Protein AF-A0AAW5V8Q6-F1 (afdb_monomer_lite)

Radius of gyration: 25.36 Å; chains: 1; bounding box: 60×63×78 Å

pLDDT: mean 77.85, std 22.1, range [33.88, 96.88]

Secondary structure (DSSP, 8-state):
-HHHHHHHHHHHHHGGG----PEEEEEEETTS-EEEEEEEEE-SSEEEEEETTEEEEEEGGGEEEEESS--SSSEEE-EEEEEETTS-EEEEEEEEE-SSEEEEEETTEEEEEEGGGEEEEE----BSPPPPGGGB--HHHHTTS--SSS------TT----GGG---------

Sequence (174 aa):
MMRIKLLRALFGCMILIFPFSLFSAEIELVSGDKFLGKLVSEDERSYLFRFQDKDYRIPKSELERFDKDKNGSDFSIGLSKVRLRNQSIIVGYLIEEDQDRLILQSQLGFINVEKSKIEKSELNREKNFPPPKKYLVSSLESLNTFLGLGYGIYRSPNLDITLNQLYLNLEPHI

Foldseek 3Di:
DVVVVVVVVVVVVVVVPDPPPFQWKWWQFPQRKIKIFGFPDDDPFWTFTDAPNFTFTGGPVGTPDMGRNDDDHIKIWHKKWFQFPVRDIDIFTFDDDDPFWTWGQDPVGIDIGGPVRTDDIDHTPDMRDDDDPVGTDDVVNVVLPDPDDDDDDDDDPPDPDDPPPPPDDDDDDD

Structure (mmCIF, N/CA/C/O backbone):
data_AF-A0AAW5V8Q6-F1
#
_entry.id   AF-A0AAW5V8Q6-F1
#
loop_
_atom_site.group_PDB
_atom_site.id
_atom_site.type_symbol
_atom_site.label_atom_id
_atom_site.label_alt_id
_atom_site.label_comp_id
_atom_site.label_asym_id
_atom_site.label_entity_id
_atom_site.label_seq_id
_atom_site.pdbx_PDB_ins_code
_atom_site.Cartn_x
_atom_site.Cartn_y
_atom_site.Cartn_z
_atom_site.occupancy
_atom_site.B_iso_or_equiv
_atom_site.auth_seq_id
_atom_site.auth_comp_id
_atom_site.auth_asym_id
_atom_site.auth_atom_id
_atom_site.pdbx_PDB_model_num
ATOM 1 N N . MET A 1 1 ? 16.364 -49.448 -31.284 1.00 54.69 1 MET A N 1
ATOM 2 C CA . MET A 1 1 ? 17.398 -48.402 -31.077 1.00 54.69 1 MET A CA 1
ATOM 3 C C . MET A 1 1 ? 16.895 -46.973 -31.353 1.00 54.69 1 MET A C 1
ATOM 5 O O . MET A 1 1 ? 17.200 -46.084 -30.570 1.00 54.69 1 MET A O 1
ATOM 9 N N . MET A 1 2 ? 16.079 -46.736 -32.393 1.00 58.09 2 MET A N 1
ATOM 10 C CA . MET A 1 2 ? 15.554 -45.399 -32.752 1.00 58.09 2 MET A CA 1
ATOM 11 C C . MET A 1 2 ? 14.602 -44.774 -31.703 1.00 58.09 2 MET A C 1
ATOM 13 O O . MET A 1 2 ? 14.686 -43.582 -31.429 1.00 58.09 2 MET A O 1
ATOM 17 N N . ARG A 1 3 ? 13.770 -45.586 -31.030 1.00 54.12 3 ARG A N 1
ATOM 18 C CA . ARG A 1 3 ? 12.806 -45.126 -30.004 1.00 54.12 3 ARG A CA 1
ATOM 19 C C . ARG A 1 3 ? 13.456 -44.493 -28.761 1.00 54.12 3 ARG A C 1
ATOM 21 O O . ARG A 1 3 ? 12.914 -43.548 -28.209 1.00 54.12 3 ARG A O 1
ATOM 28 N N . ILE A 1 4 ? 14.641 -44.963 -28.360 1.00 59.53 4 ILE A N 1
ATOM 29 C CA . ILE A 1 4 ? 15.371 -44.453 -27.181 1.00 59.53 4 ILE A CA 1
ATOM 30 C C . ILE A 1 4 ? 16.022 -43.093 -27.480 1.00 59.53 4 ILE A C 1
ATOM 32 O O . ILE A 1 4 ? 16.088 -42.234 -26.605 1.00 59.53 4 ILE A O 1
ATOM 36 N N . LYS A 1 5 ? 16.463 -42.865 -28.727 1.00 56.62 5 LYS A N 1
ATOM 37 C CA . LYS A 1 5 ? 16.984 -41.561 -29.171 1.00 56.62 5 LYS A CA 1
ATOM 38 C C . LYS A 1 5 ? 15.873 -40.507 -29.234 1.00 56.62 5 LYS A C 1
ATOM 40 O O . LYS A 1 5 ? 16.090 -39.385 -28.796 1.00 56.62 5 LYS A O 1
ATOM 45 N N . LEU A 1 6 ? 14.680 -40.897 -29.696 1.00 59.06 6 LEU A N 1
ATOM 46 C CA . LEU A 1 6 ? 13.504 -40.021 -29.731 1.00 59.06 6 LEU A CA 1
ATOM 47 C C . LEU A 1 6 ? 13.027 -39.642 -28.318 1.00 59.06 6 LEU A C 1
ATOM 49 O O . LEU A 1 6 ? 12.732 -38.481 -28.061 1.00 59.06 6 LEU A O 1
ATOM 53 N N . LEU A 1 7 ? 13.021 -40.605 -27.388 1.00 60.09 7 LEU A N 1
ATOM 54 C CA . LEU A 1 7 ? 12.639 -40.375 -25.991 1.00 60.09 7 LEU A CA 1
ATOM 55 C C . LEU A 1 7 ? 13.620 -39.432 -25.272 1.00 60.09 7 LEU A C 1
ATOM 57 O O . LEU A 1 7 ? 13.195 -38.570 -24.514 1.00 60.09 7 LEU A O 1
ATOM 61 N N . ARG A 1 8 ? 14.926 -39.548 -25.554 1.00 61.03 8 ARG A N 1
ATOM 62 C CA . ARG A 1 8 ? 15.957 -38.629 -25.036 1.00 61.03 8 ARG A CA 1
ATOM 63 C C . ARG A 1 8 ? 15.830 -37.215 -25.607 1.00 61.03 8 ARG A C 1
ATOM 65 O O . ARG A 1 8 ? 16.037 -36.260 -24.869 1.00 61.03 8 ARG A O 1
ATOM 72 N N . ALA A 1 9 ? 15.456 -37.076 -26.881 1.00 62.44 9 ALA A N 1
ATOM 73 C CA . ALA A 1 9 ? 15.187 -35.773 -27.491 1.00 62.44 9 ALA A CA 1
ATOM 74 C C . ALA A 1 9 ? 13.929 -35.109 -26.897 1.00 62.44 9 ALA A C 1
ATOM 76 O O . ALA A 1 9 ? 13.960 -33.929 -26.559 1.00 62.44 9 ALA A O 1
ATOM 77 N N . LEU A 1 10 ? 12.858 -35.882 -26.679 1.00 60.66 10 LEU A N 1
ATOM 78 C CA . LEU A 1 10 ? 11.643 -35.421 -25.994 1.00 60.66 10 LEU A CA 1
ATOM 79 C C . LEU A 1 10 ? 11.920 -34.987 -24.546 1.00 60.66 10 LEU A C 1
ATOM 81 O O . LEU A 1 10 ? 11.446 -33.936 -24.123 1.00 60.66 10 LEU A O 1
ATOM 85 N N . PHE A 1 11 ? 12.736 -35.746 -23.810 1.00 59.56 11 PHE A N 1
ATOM 86 C CA . PHE A 1 11 ? 13.133 -35.396 -22.442 1.00 59.56 11 PHE A CA 1
ATOM 87 C C . PHE A 1 11 ? 14.025 -34.142 -22.397 1.00 59.56 11 PHE A C 1
ATOM 89 O O . PHE A 1 11 ? 13.890 -33.323 -21.492 1.00 59.56 11 PHE A O 1
ATOM 96 N N . GLY A 1 12 ? 14.885 -33.947 -23.405 1.00 60.16 12 GLY A N 1
ATOM 97 C CA . GLY A 1 12 ? 15.690 -32.731 -23.568 1.00 60.16 12 GLY A CA 1
ATOM 98 C C . GLY A 1 12 ? 14.855 -31.480 -23.865 1.00 60.16 12 GLY A C 1
ATOM 99 O O . GLY A 1 12 ? 15.129 -30.423 -23.303 1.00 60.16 12 GLY A O 1
ATOM 100 N N . CYS A 1 13 ? 13.795 -31.595 -24.674 1.00 57.88 13 CYS A N 1
ATOM 101 C CA . CYS A 1 13 ? 12.859 -30.488 -24.911 1.00 57.88 13 CYS A CA 1
ATOM 102 C C . CYS A 1 13 ? 12.011 -30.145 -23.677 1.00 57.88 13 CYS A C 1
ATOM 104 O O . CYS A 1 13 ? 11.690 -28.978 -23.477 1.00 57.88 13 CYS A O 1
ATOM 106 N N . MET A 1 14 ? 11.672 -31.124 -22.831 1.00 55.16 14 MET A N 1
ATOM 107 C CA . MET A 1 14 ? 10.833 -30.893 -21.647 1.00 55.16 14 MET A CA 1
ATOM 108 C C . MET A 1 14 ? 11.542 -30.062 -20.560 1.00 55.16 14 MET A C 1
ATOM 110 O O . MET A 1 14 ? 10.889 -29.319 -19.834 1.00 55.16 14 MET A O 1
ATOM 114 N N . ILE A 1 15 ? 12.876 -30.132 -20.477 1.00 58.50 15 ILE A N 1
ATOM 115 C CA . ILE A 1 15 ? 13.688 -29.365 -19.510 1.00 58.50 15 ILE A CA 1
ATOM 116 C C . ILE A 1 15 ? 13.784 -27.871 -19.887 1.00 58.50 15 ILE A C 1
ATOM 118 O O . ILE A 1 15 ? 14.047 -27.036 -19.027 1.00 58.50 15 ILE A O 1
ATOM 122 N N . LEU A 1 16 ? 13.508 -27.499 -21.142 1.00 56.56 16 LEU A N 1
ATOM 123 C CA . LEU A 1 16 ? 13.573 -26.107 -21.615 1.00 56.56 16 LEU A CA 1
ATOM 124 C C . LEU A 1 16 ? 12.293 -25.291 -21.371 1.00 56.56 16 LEU A C 1
ATOM 126 O O . LEU A 1 16 ? 12.275 -24.101 -21.667 1.00 56.56 16 LEU A O 1
ATOM 130 N N . ILE A 1 17 ? 11.237 -25.900 -20.821 1.00 55.38 17 ILE A N 1
ATOM 131 C CA . ILE A 1 17 ? 9.950 -25.232 -20.553 1.00 55.38 17 ILE A CA 1
ATOM 132 C C . ILE A 1 17 ? 9.754 -24.970 -19.054 1.00 55.38 17 ILE A C 1
ATOM 134 O O . ILE A 1 17 ? 8.623 -24.900 -18.581 1.00 55.38 17 ILE A O 1
ATOM 138 N N . PHE A 1 18 ? 10.833 -24.839 -18.276 1.00 52.88 18 PHE A N 1
ATOM 139 C CA . PHE A 1 18 ? 10.693 -24.298 -16.926 1.00 52.88 18 PHE A CA 1
ATOM 140 C C . PHE A 1 18 ? 10.291 -22.825 -17.046 1.00 52.88 18 PHE A C 1
ATOM 142 O O . PHE A 1 18 ? 11.089 -22.027 -17.545 1.00 52.88 18 PHE A O 1
ATOM 149 N N . PRO A 1 19 ? 9.074 -22.429 -16.625 1.00 55.69 19 PRO A N 1
ATOM 150 C CA . PRO A 1 19 ? 8.766 -21.017 -16.534 1.00 55.69 19 PRO A CA 1
ATOM 151 C C . PRO A 1 19 ? 9.729 -20.426 -15.503 1.00 55.69 19 PRO A C 1
ATOM 153 O O . PRO A 1 19 ? 9.795 -20.905 -14.369 1.00 55.69 19 PRO A O 1
ATOM 156 N N . PHE A 1 20 ? 10.496 -19.407 -15.892 1.00 57.41 20 PHE A N 1
ATOM 157 C CA . PHE A 1 20 ? 11.212 -18.577 -14.930 1.00 57.41 20 PHE A CA 1
ATOM 158 C C . PHE A 1 20 ? 10.158 -17.994 -13.988 1.00 57.41 20 PHE A C 1
ATOM 160 O O . PHE A 1 20 ? 9.400 -17.100 -14.366 1.00 57.41 20 PHE A O 1
ATOM 167 N N . SER A 1 21 ? 10.039 -18.576 -12.793 1.00 58.38 21 SER A N 1
ATOM 168 C CA . SER A 1 21 ? 9.112 -18.087 -11.785 1.00 58.38 21 SER A CA 1
ATOM 169 C C . SER A 1 21 ? 9.598 -16.709 -11.374 1.00 58.38 21 SER A C 1
ATOM 171 O O . SER A 1 21 ? 10.642 -16.580 -10.740 1.00 58.38 21 SER A O 1
ATOM 173 N N . LEU A 1 22 ? 8.861 -15.676 -11.771 1.00 64.44 22 LEU A N 1
ATOM 174 C CA . LEU A 1 22 ? 9.077 -14.338 -11.243 1.00 64.44 22 LEU A CA 1
ATOM 175 C C . LEU A 1 22 ? 8.862 -14.396 -9.728 1.00 64.44 22 LEU A C 1
ATOM 177 O O . LEU A 1 22 ? 7.867 -14.961 -9.265 1.00 64.44 22 LEU A O 1
ATOM 181 N N . PHE A 1 23 ? 9.808 -13.850 -8.970 1.00 80.12 23 PHE A N 1
ATOM 182 C CA . PHE A 1 23 ? 9.718 -13.809 -7.517 1.00 80.12 23 PHE A CA 1
ATOM 183 C C . PHE A 1 23 ? 8.610 -12.832 -7.126 1.00 80.12 23 PHE A C 1
ATOM 185 O O . PHE A 1 23 ? 8.603 -11.681 -7.567 1.00 80.12 23 PHE A O 1
ATOM 192 N N . SER A 1 24 ? 7.651 -13.306 -6.335 1.00 87.94 24 SER A N 1
ATOM 193 C CA . SER A 1 24 ? 6.648 -12.436 -5.729 1.00 87.94 24 SER A CA 1
ATOM 194 C C . SER A 1 24 ? 7.342 -11.508 -4.731 1.00 87.94 24 SER A C 1
ATOM 196 O O . SER A 1 24 ? 8.263 -11.930 -4.039 1.00 87.94 24 SER A O 1
ATOM 198 N N . ALA A 1 25 ? 6.946 -10.242 -4.688 1.00 92.75 25 ALA A N 1
ATOM 199 C CA . ALA A 1 25 ? 7.537 -9.250 -3.801 1.00 92.75 25 ALA A CA 1
ATOM 200 C C . ALA A 1 25 ? 6.484 -8.247 -3.327 1.00 92.75 25 ALA A C 1
ATOM 202 O O . ALA A 1 25 ? 5.586 -7.865 -4.081 1.00 92.75 25 ALA A O 1
ATOM 203 N N . GLU A 1 26 ? 6.618 -7.800 -2.081 1.00 95.19 26 GLU A N 1
ATOM 204 C CA . GLU A 1 26 ? 5.850 -6.700 -1.503 1.00 95.19 26 GLU A CA 1
ATOM 205 C C . GLU A 1 26 ? 6.733 -5.455 -1.418 1.00 95.19 26 GLU A C 1
ATOM 207 O O . GLU A 1 26 ? 7.875 -5.507 -0.956 1.00 95.19 26 GLU A O 1
ATOM 212 N N . ILE A 1 27 ? 6.188 -4.324 -1.848 1.00 95.19 27 ILE A N 1
ATOM 213 C CA . ILE A 1 27 ? 6.814 -3.012 -1.736 1.00 95.19 27 ILE A CA 1
ATOM 214 C C . ILE A 1 27 ? 5.914 -2.094 -0.914 1.00 95.19 27 ILE A C 1
ATOM 216 O O . ILE A 1 27 ? 4.691 -2.114 -1.060 1.00 95.19 27 ILE A O 1
ATOM 220 N N . GLU A 1 28 ? 6.522 -1.275 -0.067 1.00 95.69 28 GLU A N 1
ATOM 221 C CA . GLU A 1 28 ? 5.868 -0.190 0.662 1.00 95.69 28 GLU A CA 1
ATOM 222 C C . GLU A 1 28 ? 6.525 1.114 0.220 1.00 95.69 28 GLU A C 1
ATOM 224 O O . GLU A 1 28 ? 7.737 1.289 0.374 1.00 95.69 28 GLU A O 1
ATOM 229 N N . LEU A 1 29 ? 5.742 2.002 -0.390 1.00 95.88 29 LEU A N 1
ATOM 230 C CA . LEU A 1 29 ? 6.219 3.317 -0.806 1.00 95.88 29 LEU A CA 1
ATOM 231 C C . LEU A 1 29 ? 6.360 4.235 0.410 1.00 95.88 29 LEU A C 1
ATOM 233 O O . LEU A 1 29 ? 5.677 4.057 1.415 1.00 95.88 29 LEU A O 1
ATOM 237 N N . VAL A 1 30 ? 7.150 5.300 0.274 1.00 94.56 30 VAL A N 1
ATOM 238 C CA . VAL A 1 30 ? 7.210 6.382 1.279 1.00 94.56 30 VAL A CA 1
ATOM 239 C C . VAL A 1 30 ? 5.855 7.071 1.527 1.00 94.56 30 VAL A C 1
ATOM 241 O O . VAL A 1 30 ? 5.653 7.662 2.583 1.00 94.56 30 VAL A O 1
ATOM 244 N N . SER A 1 31 ? 4.898 6.987 0.588 1.00 91.56 31 SER A N 1
ATOM 245 C CA . SER A 1 31 ? 3.511 7.431 0.826 1.00 91.56 31 SER A CA 1
ATOM 246 C C . SER A 1 31 ? 2.747 6.547 1.817 1.00 91.56 31 SER A C 1
ATOM 248 O O . SER A 1 31 ? 1.683 6.946 2.290 1.00 91.56 31 SER A O 1
ATOM 250 N N . GLY A 1 32 ? 3.269 5.358 2.125 1.00 92.69 32 GLY A N 1
ATOM 251 C CA . GLY A 1 32 ? 2.591 4.320 2.893 1.00 92.69 32 GLY A CA 1
ATOM 252 C C . GLY A 1 32 ? 1.702 3.402 2.055 1.00 92.69 32 GLY A C 1
ATOM 253 O O . GLY A 1 32 ? 1.018 2.550 2.608 1.00 92.69 32 GLY A O 1
ATOM 254 N N . ASP A 1 33 ? 1.676 3.549 0.731 1.00 95.31 33 ASP A N 1
ATOM 255 C CA . ASP A 1 33 ? 0.948 2.613 -0.124 1.00 95.31 33 ASP A CA 1
ATOM 256 C C . ASP A 1 33 ? 1.734 1.313 -0.279 1.00 95.31 33 ASP A C 1
ATOM 258 O O . ASP A 1 33 ? 2.938 1.324 -0.561 1.00 95.31 33 ASP A O 1
ATOM 262 N N . LYS A 1 34 ? 1.038 0.186 -0.125 1.00 95.38 34 LYS A N 1
ATOM 263 C CA . LYS A 1 34 ? 1.604 -1.150 -0.290 1.00 95.38 34 LYS A CA 1
ATOM 264 C C . LYS A 1 34 ? 1.138 -1.792 -1.574 1.00 95.38 34 LYS A C 1
ATOM 266 O O . LYS A 1 34 ? -0.051 -1.764 -1.893 1.00 95.38 34 LYS A O 1
ATOM 271 N N . PHE A 1 35 ? 2.074 -2.447 -2.247 1.00 95.94 35 PHE A N 1
ATOM 272 C CA . PHE A 1 35 ? 1.814 -3.218 -3.452 1.00 95.94 35 PHE A CA 1
ATOM 273 C C . PHE A 1 35 ? 2.503 -4.574 -3.341 1.00 95.94 35 PHE A C 1
ATOM 275 O O . PHE A 1 35 ? 3.701 -4.660 -3.095 1.00 95.94 35 PHE A O 1
ATOM 282 N N . LEU A 1 36 ? 1.738 -5.634 -3.543 1.00 95.62 36 LEU A N 1
ATOM 283 C CA . LEU A 1 36 ? 2.208 -6.991 -3.749 1.00 95.62 36 LEU A CA 1
ATOM 284 C C . LEU A 1 36 ? 2.149 -7.274 -5.247 1.00 95.62 36 LEU A C 1
ATOM 286 O O . LEU A 1 36 ? 1.144 -6.977 -5.892 1.00 95.62 36 LEU A O 1
ATOM 290 N N . GLY A 1 37 ? 3.225 -7.808 -5.799 1.00 94.31 37 GLY A N 1
ATOM 291 C CA . GLY A 1 37 ? 3.366 -8.062 -7.227 1.00 94.31 37 GLY A CA 1
ATOM 292 C C . GLY A 1 37 ? 4.618 -8.879 -7.484 1.00 94.31 37 GLY A C 1
ATOM 293 O O . GLY A 1 37 ? 5.002 -9.704 -6.657 1.00 94.31 37 GLY A O 1
ATOM 294 N N . LYS A 1 38 ? 5.272 -8.665 -8.623 1.00 92.44 38 LYS A N 1
ATOM 295 C CA . LYS A 1 38 ? 6.421 -9.474 -9.047 1.00 92.44 38 LYS A CA 1
ATOM 296 C C . LYS A 1 38 ? 7.663 -8.622 -9.239 1.00 92.44 38 LYS A C 1
ATOM 298 O O . LYS A 1 38 ? 7.624 -7.602 -9.923 1.00 92.44 38 LYS A O 1
ATOM 303 N N . LEU A 1 39 ? 8.791 -9.078 -8.709 1.00 90.88 39 LEU A N 1
ATOM 304 C CA . LEU A 1 39 ? 10.094 -8.510 -9.028 1.00 90.88 39 LEU A CA 1
ATOM 305 C C . LEU A 1 39 ? 10.578 -9.077 -10.371 1.00 90.88 39 LEU A C 1
ATOM 307 O O . LEU A 1 39 ? 10.780 -10.284 -10.504 1.00 90.88 39 LEU A O 1
ATOM 311 N N . VAL A 1 40 ? 10.759 -8.202 -11.362 1.00 89.50 40 VAL A N 1
ATOM 312 C CA . VAL A 1 40 ? 11.266 -8.563 -12.698 1.00 89.50 40 VAL A CA 1
ATOM 313 C C . VAL A 1 40 ? 12.785 -8.450 -12.744 1.00 89.50 40 VAL A C 1
ATOM 315 O O . VAL A 1 40 ? 13.460 -9.370 -13.198 1.00 89.50 40 VAL A O 1
ATOM 318 N N . SER A 1 41 ? 13.328 -7.335 -12.255 1.00 86.81 41 SER A N 1
ATOM 319 C CA . SER A 1 41 ? 14.770 -7.118 -12.142 1.00 86.81 41 SER A CA 1
ATOM 320 C C . SER A 1 41 ? 15.096 -6.130 -11.026 1.00 86.81 41 SER A C 1
ATOM 322 O O . SER A 1 41 ? 14.258 -5.334 -10.594 1.00 86.81 41 SER A O 1
ATOM 324 N N . GLU A 1 42 ? 16.336 -6.185 -10.558 1.00 89.25 42 GLU A N 1
ATOM 325 C CA . GLU A 1 42 ? 16.890 -5.257 -9.581 1.00 89.25 42 GLU A CA 1
ATOM 326 C C . GLU A 1 42 ? 18.122 -4.579 -10.179 1.00 89.25 42 GLU A C 1
ATOM 328 O O . GLU A 1 42 ? 19.074 -5.255 -10.565 1.00 89.25 42 GLU A O 1
ATOM 333 N N . ASP A 1 43 ? 18.102 -3.248 -10.206 1.00 86.38 43 ASP A N 1
ATOM 334 C CA . ASP A 1 43 ? 19.247 -2.413 -10.558 1.00 86.38 43 ASP A CA 1
ATOM 335 C C . ASP A 1 43 ? 19.870 -1.820 -9.279 1.00 86.38 43 ASP A C 1
ATOM 337 O O . ASP A 1 43 ? 19.339 -1.952 -8.169 1.00 86.38 43 ASP A O 1
ATOM 341 N N . GLU A 1 44 ? 20.980 -1.088 -9.406 1.00 88.44 44 GLU A N 1
ATOM 342 C CA . GLU A 1 44 ? 21.609 -0.412 -8.259 1.00 88.44 44 GLU A CA 1
ATOM 343 C C . GLU A 1 44 ? 20.673 0.612 -7.597 1.00 88.44 44 GLU A C 1
ATOM 345 O O . GLU A 1 44 ? 20.632 0.723 -6.372 1.00 88.44 44 GLU A O 1
ATOM 350 N N . ARG A 1 45 ? 19.895 1.346 -8.403 1.00 90.19 45 ARG A N 1
ATOM 351 C CA . ARG A 1 45 ? 19.092 2.498 -7.951 1.00 90.19 45 ARG A CA 1
ATOM 352 C C . ARG A 1 45 ? 17.584 2.274 -7.994 1.00 90.19 45 ARG A C 1
ATOM 354 O O . ARG A 1 45 ? 16.847 3.068 -7.412 1.00 90.19 45 ARG A O 1
ATOM 361 N N . SER A 1 46 ? 17.114 1.222 -8.657 1.00 92.56 46 SER A N 1
ATOM 362 C CA . SER A 1 46 ? 15.686 0.969 -8.875 1.00 92.56 46 SER A CA 1
ATOM 363 C C . SER A 1 46 ? 15.348 -0.514 -8.901 1.00 92.56 46 SER A C 1
ATOM 365 O O . SER A 1 46 ? 16.200 -1.349 -9.191 1.00 92.56 46 SER A O 1
ATOM 367 N N . TYR A 1 47 ? 14.083 -0.822 -8.641 1.00 92.00 47 TYR A N 1
ATOM 368 C CA . TYR A 1 47 ? 13.492 -2.126 -8.917 1.00 92.00 47 TYR A CA 1
ATOM 369 C C . TYR A 1 47 ? 12.558 -2.021 -10.121 1.00 92.00 47 TYR A C 1
ATOM 371 O O . TYR A 1 47 ? 11.792 -1.059 -10.232 1.00 92.00 47 TYR A O 1
ATOM 379 N N . LEU A 1 48 ? 12.605 -3.019 -11.002 1.00 92.75 48 LEU A N 1
ATOM 380 C CA . LEU A 1 48 ? 11.581 -3.231 -12.015 1.00 92.75 48 LEU A CA 1
ATOM 381 C C . LEU A 1 48 ? 10.517 -4.155 -11.422 1.00 92.75 48 LEU A C 1
ATOM 383 O O . LEU A 1 48 ? 10.732 -5.357 -11.252 1.00 92.75 48 LEU A O 1
ATOM 387 N N . PHE A 1 49 ? 9.385 -3.564 -11.067 1.00 92.94 49 PHE A N 1
ATOM 388 C CA . PHE A 1 49 ? 8.278 -4.215 -10.386 1.00 92.94 49 PHE A CA 1
ATOM 389 C C . PHE A 1 49 ? 7.091 -4.354 -11.337 1.00 92.94 49 PHE A C 1
ATOM 391 O O . PHE A 1 49 ? 6.642 -3.369 -11.919 1.00 92.94 49 PHE A O 1
ATOM 398 N N . ARG A 1 50 ? 6.572 -5.569 -11.495 1.00 92.75 50 ARG A N 1
ATOM 399 C CA . ARG A 1 50 ? 5.391 -5.855 -12.306 1.00 92.75 50 ARG A CA 1
ATOM 400 C C . ARG A 1 50 ? 4.161 -5.962 -11.422 1.00 92.75 50 ARG A C 1
ATOM 402 O O . ARG A 1 50 ? 4.136 -6.761 -10.487 1.00 92.75 50 ARG A O 1
ATOM 409 N N . PHE A 1 51 ? 3.139 -5.189 -11.764 1.00 94.50 51 PHE A N 1
ATOM 410 C CA . PHE A 1 51 ? 1.847 -5.174 -11.087 1.00 94.50 51 PHE A CA 1
ATOM 411 C C . PHE A 1 51 ? 0.719 -5.106 -12.115 1.00 94.50 51 PHE A C 1
ATOM 413 O O . PHE A 1 51 ? 0.694 -4.196 -12.947 1.00 94.50 51 PHE A O 1
ATOM 420 N N . GLN A 1 52 ? -0.207 -6.060 -12.057 1.00 92.69 52 GLN A N 1
ATOM 421 C CA . GLN A 1 52 ? -1.321 -6.238 -12.992 1.00 92.69 52 GLN A CA 1
ATOM 422 C C . GLN A 1 52 ? -0.857 -6.161 -14.456 1.00 92.69 52 GLN A C 1
ATOM 424 O O . GLN A 1 52 ? -1.357 -5.359 -15.245 1.00 92.69 52 GLN A O 1
ATOM 429 N N . ASP A 1 53 ? 0.170 -6.953 -14.781 1.00 89.19 53 ASP A N 1
ATOM 430 C CA . ASP A 1 53 ? 0.797 -7.053 -16.110 1.00 89.19 53 ASP A CA 1
ATOM 431 C C . ASP A 1 53 ? 1.420 -5.757 -16.660 1.00 89.19 53 ASP A C 1
ATOM 433 O O . ASP A 1 53 ? 1.741 -5.664 -17.846 1.00 89.19 53 ASP A O 1
ATOM 437 N N . LYS A 1 54 ? 1.643 -4.756 -15.803 1.00 91.75 54 LYS A N 1
ATOM 438 C CA . LYS A 1 54 ? 2.352 -3.518 -16.147 1.00 91.75 54 LYS A CA 1
ATOM 439 C C . LYS A 1 54 ? 3.663 -3.422 -15.389 1.00 91.75 54 LYS A C 1
ATOM 441 O O . LYS A 1 54 ? 3.718 -3.749 -14.206 1.00 91.75 54 LYS A O 1
ATOM 446 N N . ASP A 1 55 ? 4.691 -2.931 -16.070 1.00 92.62 55 ASP A N 1
ATOM 447 C CA . ASP A 1 55 ? 6.028 -2.768 -15.511 1.00 92.62 55 ASP A CA 1
ATOM 448 C C . ASP A 1 55 ? 6.225 -1.349 -14.965 1.00 92.62 55 ASP A C 1
ATOM 450 O O . ASP A 1 55 ? 5.944 -0.353 -15.638 1.00 92.62 55 ASP A O 1
ATOM 454 N N . TYR A 1 56 ? 6.731 -1.265 -13.737 1.00 93.44 56 TYR A N 1
ATOM 455 C CA . TYR A 1 56 ? 7.002 -0.026 -13.021 1.00 93.44 56 TYR A CA 1
ATOM 456 C C . TYR A 1 56 ? 8.464 0.006 -12.581 1.00 93.44 56 TYR A C 1
ATOM 458 O O . TYR A 1 56 ? 8.929 -0.897 -11.885 1.00 93.44 56 TYR A O 1
ATOM 466 N N . ARG A 1 57 ? 9.197 1.058 -12.953 1.00 93.94 57 ARG A N 1
ATOM 467 C CA . ARG A 1 57 ? 10.559 1.300 -12.471 1.00 93.94 57 ARG A CA 1
ATOM 468 C C . ARG A 1 57 ? 10.497 2.207 -11.248 1.00 93.94 57 ARG A C 1
ATOM 470 O O . ARG A 1 57 ? 10.294 3.415 -11.370 1.00 93.94 57 ARG A O 1
ATOM 477 N N . ILE A 1 58 ? 10.666 1.617 -10.069 1.00 94.31 58 ILE A N 1
ATOM 478 C CA . ILE A 1 58 ? 10.506 2.309 -8.787 1.00 94.31 58 ILE A CA 1
ATOM 479 C C . ILE A 1 58 ? 11.892 2.540 -8.168 1.00 94.31 58 ILE A C 1
ATOM 481 O O . ILE A 1 58 ? 12.615 1.568 -7.924 1.00 94.31 58 ILE A O 1
ATOM 485 N N . PRO A 1 59 ? 12.307 3.798 -7.928 1.00 94.81 59 PRO A N 1
ATOM 486 C CA . PRO A 1 59 ? 13.576 4.098 -7.273 1.00 94.81 59 PRO A CA 1
ATOM 487 C C . PRO A 1 59 ? 13.629 3.538 -5.850 1.00 94.81 59 PRO A C 1
ATOM 489 O O . PRO A 1 59 ? 12.667 3.677 -5.096 1.00 94.81 59 PRO A O 1
ATOM 492 N N . LYS A 1 60 ? 14.779 2.991 -5.438 1.00 95.12 60 LYS A N 1
ATOM 493 C CA . LYS A 1 60 ? 14.978 2.487 -4.065 1.00 95.12 60 LYS A CA 1
ATOM 494 C C . LYS A 1 60 ? 14.801 3.586 -3.011 1.00 95.12 60 LYS A C 1
ATOM 496 O O . LYS A 1 60 ? 14.389 3.293 -1.902 1.00 95.12 60 LYS A O 1
ATOM 501 N N . SER A 1 61 ? 15.060 4.845 -3.371 1.00 94.19 61 SER A N 1
ATOM 502 C CA . SER A 1 61 ? 14.861 6.016 -2.505 1.00 94.19 61 SER A CA 1
ATOM 503 C C . SER A 1 61 ? 13.394 6.361 -2.233 1.00 94.19 61 SER A C 1
ATOM 505 O O . SER A 1 61 ? 13.120 7.176 -1.363 1.00 94.19 61 SER A O 1
ATOM 507 N N . GLU A 1 62 ? 12.460 5.810 -3.010 1.00 95.88 62 GLU A N 1
ATOM 508 C CA . GLU A 1 62 ? 11.015 6.030 -2.848 1.00 95.88 62 GLU A CA 1
ATOM 509 C C . GLU A 1 62 ? 10.324 4.840 -2.161 1.00 95.88 62 GLU A C 1
ATOM 511 O O . GLU A 1 62 ? 9.099 4.824 -2.024 1.00 95.88 62 GLU A O 1
ATOM 516 N N . LEU A 1 63 ? 11.109 3.855 -1.716 1.00 95.38 63 LEU A N 1
ATOM 517 C CA . LEU A 1 63 ? 10.645 2.703 -0.957 1.00 95.38 63 LEU A CA 1
ATOM 518 C C . LEU A 1 63 ? 10.983 2.870 0.519 1.00 95.38 63 LEU A C 1
ATOM 520 O O . LEU A 1 63 ? 12.134 3.106 0.875 1.00 95.38 63 LEU A O 1
ATOM 524 N N . GLU A 1 64 ? 9.978 2.671 1.361 1.00 95.00 64 GLU A N 1
ATOM 525 C CA . GLU A 1 64 ? 10.145 2.533 2.806 1.00 95.00 64 GLU A CA 1
ATOM 526 C C . GLU A 1 64 ? 10.559 1.096 3.156 1.00 95.00 64 GLU A C 1
ATOM 528 O O . GLU A 1 64 ? 11.462 0.862 3.959 1.00 95.00 64 GLU A O 1
ATOM 533 N N . ARG A 1 65 ? 9.919 0.104 2.519 1.00 93.31 65 ARG A N 1
ATOM 534 C CA . ARG A 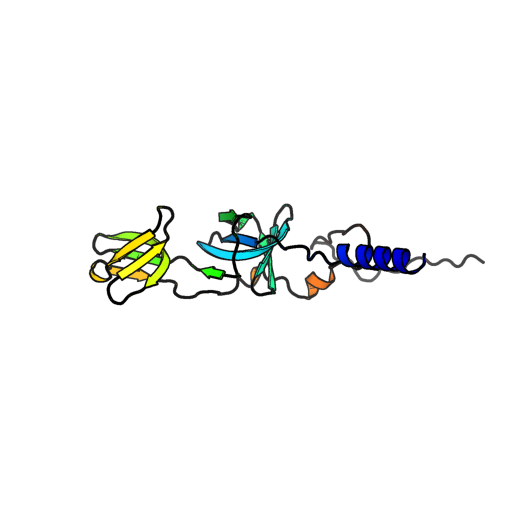1 65 ? 10.185 -1.320 2.757 1.00 93.31 65 ARG A CA 1
ATOM 535 C C . ARG A 1 65 ? 10.080 -2.125 1.467 1.00 93.31 65 ARG A C 1
ATOM 537 O O . ARG A 1 65 ? 9.278 -1.825 0.584 1.00 93.31 65 ARG A O 1
ATOM 544 N N . PHE A 1 66 ? 10.891 -3.173 1.382 1.00 93.50 66 PHE A N 1
ATOM 545 C CA . PHE A 1 66 ? 10.902 -4.124 0.277 1.00 93.50 66 PHE A CA 1
ATOM 546 C C . PHE A 1 66 ? 11.061 -5.544 0.826 1.00 93.50 66 PHE A C 1
ATOM 548 O O . PHE A 1 66 ? 11.993 -5.805 1.587 1.00 93.50 66 PHE A O 1
ATOM 555 N N . ASP A 1 67 ? 10.154 -6.447 0.466 1.00 92.44 67 ASP A N 1
ATOM 556 C CA . ASP A 1 67 ? 10.095 -7.817 0.980 1.00 92.44 67 ASP A CA 1
ATOM 557 C C . ASP A 1 67 ? 9.982 -8.809 -0.189 1.00 92.44 67 ASP A C 1
ATOM 559 O O . ASP A 1 67 ? 8.970 -8.850 -0.888 1.00 92.44 67 ASP A O 1
ATOM 563 N N . LYS A 1 68 ? 11.049 -9.586 -0.423 1.00 88.31 68 LYS A N 1
ATOM 564 C CA . LYS A 1 68 ? 11.165 -10.552 -1.535 1.00 88.31 68 LYS A CA 1
ATOM 565 C C . LYS A 1 68 ? 10.518 -11.906 -1.236 1.00 88.31 68 LYS A C 1
ATOM 567 O O . LYS A 1 68 ? 10.402 -12.725 -2.142 1.00 88.31 68 LYS A O 1
ATOM 572 N N . ASP A 1 69 ? 10.129 -12.152 0.013 1.00 84.25 69 ASP A N 1
ATOM 573 C CA . ASP A 1 69 ? 9.651 -13.466 0.458 1.00 84.25 69 ASP A CA 1
ATOM 574 C C . ASP A 1 69 ? 8.116 -13.527 0.523 1.00 84.25 69 ASP A C 1
ATOM 576 O O . ASP A 1 69 ? 7.511 -14.579 0.764 1.00 84.25 69 ASP A O 1
ATOM 580 N N . LYS A 1 70 ? 7.455 -12.389 0.282 1.00 84.44 70 LYS A N 1
ATOM 581 C CA . LYS A 1 70 ? 6.001 -12.271 0.261 1.00 84.44 70 LYS A CA 1
ATOM 582 C C . LYS A 1 70 ? 5.419 -12.871 -1.014 1.00 84.44 70 LYS A C 1
ATOM 584 O O . LYS A 1 70 ? 5.565 -12.321 -2.100 1.00 84.44 70 LYS A O 1
ATOM 589 N N . ASN A 1 71 ? 4.671 -13.960 -0.849 1.00 83.62 71 ASN A N 1
ATOM 590 C CA . ASN A 1 71 ? 3.948 -14.638 -1.921 1.00 83.62 71 ASN A CA 1
ATOM 591 C C . ASN A 1 71 ? 2.465 -14.255 -1.941 1.00 83.62 71 ASN A C 1
ATOM 593 O O . ASN A 1 71 ? 1.820 -14.197 -0.894 1.00 83.62 71 ASN A O 1
ATOM 597 N N . GLY A 1 72 ? 1.910 -14.057 -3.136 1.00 85.62 72 GLY A N 1
ATOM 598 C CA . GLY A 1 72 ? 0.474 -13.883 -3.335 1.00 85.62 72 GLY A CA 1
ATOM 599 C C . GLY A 1 72 ? 0.128 -13.388 -4.735 1.00 85.62 72 GLY A C 1
ATOM 600 O O . GLY A 1 72 ? 0.995 -13.244 -5.594 1.00 85.62 72 GLY A O 1
ATOM 601 N N . SER A 1 73 ? -1.162 -13.163 -4.969 1.00 88.31 73 SER A N 1
ATOM 602 C CA . SER A 1 73 ? -1.642 -12.464 -6.161 1.00 88.31 73 SER A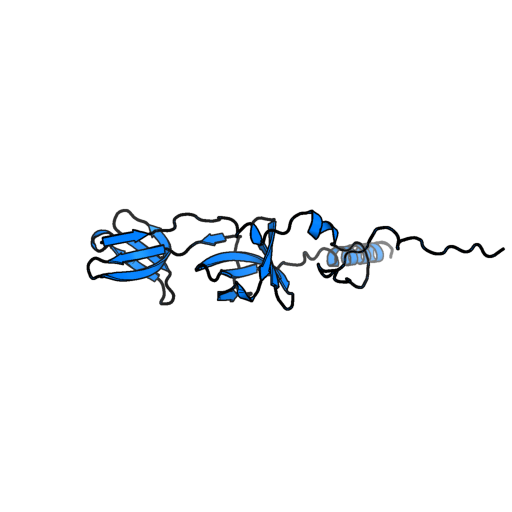 CA 1
ATOM 603 C C . SER A 1 73 ? -1.396 -10.966 -6.041 1.00 88.31 73 SER A C 1
ATOM 605 O O . SER A 1 73 ? -1.378 -10.435 -4.931 1.00 88.31 73 SER A O 1
ATOM 607 N N . ASP A 1 74 ? -1.313 -10.288 -7.181 1.00 92.44 74 ASP A N 1
ATOM 608 C CA . ASP A 1 74 ? -1.162 -8.839 -7.227 1.00 92.44 74 ASP A CA 1
ATOM 609 C C . ASP A 1 74 ? -2.247 -8.150 -6.385 1.00 92.44 74 ASP A C 1
ATOM 611 O O . ASP A 1 74 ? -3.446 -8.364 -6.587 1.00 92.44 74 ASP A O 1
ATOM 615 N N . PHE A 1 75 ? -1.815 -7.351 -5.413 1.00 94.12 75 PHE A N 1
ATOM 616 C CA . PHE A 1 75 ? -2.694 -6.693 -4.452 1.00 94.12 75 PHE A CA 1
ATOM 617 C C . PHE A 1 75 ? -2.146 -5.328 -4.062 1.00 94.12 75 PHE A C 1
ATOM 619 O O . PHE A 1 75 ? -0.939 -5.171 -3.913 1.00 94.12 75 PHE A O 1
ATOM 626 N N . SER A 1 76 ? -3.012 -4.344 -3.845 1.00 95.38 76 SER A N 1
ATOM 627 C CA . SER A 1 76 ? -2.581 -3.069 -3.271 1.00 95.38 76 SER A CA 1
ATOM 628 C C . SER A 1 76 ? -3.558 -2.519 -2.251 1.00 95.38 76 SER A C 1
ATOM 630 O O . SER A 1 76 ? -4.767 -2.772 -2.315 1.00 95.38 76 SER A O 1
ATOM 632 N N . ILE A 1 77 ? -3.000 -1.789 -1.287 1.00 95.31 77 ILE A N 1
ATOM 633 C CA . ILE A 1 77 ? -3.724 -1.198 -0.168 1.00 95.31 77 ILE A CA 1
ATOM 634 C C . ILE A 1 77 ? -3.019 0.073 0.298 1.00 95.31 77 ILE A C 1
ATOM 636 O O . ILE A 1 77 ? -1.791 0.124 0.361 1.00 95.31 77 ILE A O 1
ATOM 640 N N . GLY A 1 78 ? -3.798 1.094 0.642 1.00 95.19 78 GLY A N 1
ATOM 641 C CA . GLY A 1 78 ? -3.268 2.338 1.190 1.00 95.19 78 GLY A CA 1
ATOM 642 C C . GLY A 1 78 ? -3.515 2.474 2.688 1.00 95.19 78 GLY A C 1
ATOM 643 O O . GLY A 1 78 ? -4.358 1.787 3.281 1.00 95.19 78 GLY A O 1
ATOM 644 N N . LEU A 1 79 ? -2.777 3.391 3.310 1.00 94.75 79 LEU A N 1
ATOM 645 C CA . LEU A 1 79 ? -2.931 3.689 4.729 1.00 94.75 79 LEU A CA 1
ATOM 646 C C . LEU A 1 79 ? -4.280 4.340 5.032 1.00 94.75 79 LEU A C 1
ATOM 648 O O . LEU A 1 79 ? -4.756 5.232 4.332 1.00 94.75 79 LEU A O 1
ATOM 652 N N . SER A 1 80 ? -4.863 3.914 6.145 1.00 95.31 80 SER A N 1
ATOM 653 C CA . SER A 1 80 ? -6.026 4.524 6.775 1.00 95.31 80 SER A CA 1
ATOM 654 C C . SER A 1 80 ? -5.627 5.165 8.097 1.00 95.31 80 SER A C 1
ATOM 656 O O . SER A 1 80 ? -4.765 4.660 8.825 1.00 95.31 80 SER A O 1
ATOM 658 N N . LYS A 1 81 ? -6.289 6.271 8.433 1.00 95.88 81 LYS A N 1
ATOM 659 C CA . LYS A 1 81 ? -6.063 7.011 9.674 1.00 95.88 81 LYS A CA 1
ATOM 660 C C . LYS A 1 81 ? -7.373 7.192 10.423 1.00 95.88 81 LYS A C 1
ATOM 662 O O . LYS A 1 81 ? -8.355 7.693 9.883 1.00 95.88 81 LYS A O 1
ATOM 667 N N . VAL A 1 82 ? -7.388 6.803 11.690 1.00 96.50 82 VAL A N 1
ATOM 668 C CA . VAL A 1 82 ? -8.562 6.907 12.560 1.00 96.50 82 VAL A CA 1
ATOM 669 C C . VAL A 1 82 ? -8.189 7.705 13.797 1.00 96.50 82 VAL A C 1
ATOM 671 O O . VAL A 1 82 ? -7.255 7.353 14.512 1.00 96.50 82 VAL A O 1
ATOM 674 N N . ARG A 1 83 ? -8.923 8.787 14.055 1.00 96.88 83 ARG A N 1
ATOM 675 C CA . ARG A 1 83 ? -8.850 9.554 15.298 1.00 96.88 83 ARG A CA 1
ATOM 676 C C . ARG A 1 83 ? -9.982 9.118 16.218 1.00 96.88 83 ARG A C 1
ATOM 678 O O . ARG A 1 83 ? -11.155 9.185 15.848 1.00 96.88 83 ARG A O 1
ATOM 685 N N . LEU A 1 84 ? -9.618 8.678 17.413 1.00 96.00 84 LEU A N 1
ATOM 686 C CA . LEU A 1 84 ? -10.544 8.301 18.472 1.00 96.00 84 LEU A CA 1
ATOM 687 C C . LEU A 1 84 ? -10.982 9.525 19.282 1.00 96.00 84 LEU A C 1
ATOM 689 O O . LEU A 1 84 ? -10.276 10.528 19.331 1.00 96.00 84 LEU A O 1
ATOM 693 N N . ARG A 1 85 ? -12.109 9.414 19.991 1.00 95.75 85 ARG A N 1
ATOM 694 C CA . ARG A 1 85 ? -12.648 10.478 20.865 1.00 95.75 85 ARG A CA 1
ATOM 695 C C . ARG A 1 85 ? -11.711 10.892 22.001 1.00 95.75 85 ARG A C 1
ATOM 697 O O . ARG A 1 85 ? -11.802 12.009 22.492 1.00 95.75 85 ARG A O 1
ATOM 704 N N . ASN A 1 86 ? -10.802 10.011 22.412 1.00 93.44 86 ASN A N 1
ATOM 705 C CA . ASN A 1 86 ? -9.740 10.329 23.369 1.00 93.44 86 ASN A CA 1
ATOM 706 C C . ASN A 1 86 ? -8.520 11.005 22.703 1.00 93.44 86 ASN A C 1
ATOM 708 O O . ASN A 1 86 ? -7.443 11.024 23.291 1.00 93.44 86 ASN A O 1
ATOM 712 N N . GLN A 1 87 ? -8.667 11.488 21.464 1.00 93.06 87 GLN A N 1
ATOM 713 C CA . GLN A 1 87 ? -7.642 12.118 20.624 1.00 93.06 87 GLN A CA 1
ATOM 714 C C . GLN A 1 87 ? -6.489 11.201 20.182 1.00 93.06 87 GLN A C 1
ATOM 716 O O . GLN A 1 87 ? -5.588 11.649 19.470 1.00 93.06 87 GLN A O 1
ATOM 721 N N . SER A 1 88 ? -6.521 9.909 20.527 1.00 94.25 88 SER A N 1
ATOM 722 C CA . SER A 1 88 ? -5.545 8.938 20.023 1.00 94.25 88 SER A CA 1
ATOM 723 C C . SER A 1 88 ? -5.707 8.745 18.515 1.00 94.25 88 SER A C 1
ATOM 725 O O . SER A 1 88 ? -6.825 8.740 17.993 1.00 94.25 88 SER A O 1
ATOM 727 N N . ILE A 1 89 ? -4.590 8.565 17.811 1.00 95.19 89 ILE A N 1
ATOM 728 C CA . ILE A 1 89 ? -4.567 8.362 16.362 1.00 95.19 89 ILE A CA 1
ATOM 729 C C . ILE A 1 89 ? -4.040 6.963 16.072 1.00 95.19 89 ILE A C 1
ATOM 731 O O . ILE A 1 89 ? -2.930 6.617 16.467 1.00 95.19 89 ILE A O 1
ATOM 735 N N . ILE A 1 90 ? -4.832 6.188 15.343 1.00 94.69 90 ILE A N 1
ATOM 736 C CA . ILE A 1 90 ? -4.460 4.871 14.843 1.00 94.69 90 ILE A CA 1
ATOM 737 C C . ILE A 1 90 ? -4.184 5.003 13.347 1.00 94.69 90 ILE A C 1
ATOM 739 O O . ILE A 1 90 ? -5.002 5.549 12.605 1.00 94.69 90 ILE A O 1
ATOM 743 N N . VAL A 1 91 ? -3.024 4.511 12.916 1.00 95.06 91 VAL A N 1
ATOM 744 C CA . VAL A 1 91 ? -2.613 4.447 11.510 1.00 95.06 91 VAL A CA 1
ATOM 745 C C . VAL A 1 91 ? -2.401 2.982 11.146 1.00 95.06 91 VAL A C 1
ATOM 747 O O . VAL A 1 91 ? -1.711 2.256 11.865 1.00 95.06 91 VAL A O 1
ATOM 750 N N . GLY A 1 92 ? -3.012 2.537 10.054 1.00 95.00 92 GLY A N 1
ATOM 751 C CA . GLY A 1 92 ? -2.891 1.158 9.593 1.00 95.00 92 GLY A CA 1
ATOM 752 C C . GLY A 1 92 ? -3.699 0.885 8.333 1.00 95.00 92 GLY A C 1
ATOM 753 O O . GLY A 1 92 ? -4.403 1.755 7.828 1.00 95.00 92 GLY A O 1
ATOM 754 N N . TYR A 1 93 ? -3.605 -0.335 7.827 1.00 95.56 93 TYR A N 1
ATOM 755 C CA . TYR A 1 93 ? -4.283 -0.775 6.610 1.00 95.56 93 TYR A CA 1
ATOM 756 C C . TYR A 1 93 ? -5.674 -1.319 6.939 1.00 95.56 93 TYR A C 1
ATOM 758 O O . TYR A 1 93 ? -5.811 -2.120 7.864 1.00 95.56 93 TYR A O 1
ATOM 766 N N . LEU A 1 94 ? -6.709 -0.895 6.209 1.00 96.00 94 LEU A N 1
ATOM 767 C CA . LEU A 1 94 ? -8.080 -1.350 6.451 1.00 96.00 94 LEU A CA 1
ATOM 768 C C . LEU A 1 94 ? -8.279 -2.786 5.953 1.00 96.00 94 LEU A C 1
ATOM 770 O O . LEU A 1 94 ? -8.320 -3.043 4.749 1.00 96.00 94 LEU A O 1
ATOM 774 N N . ILE A 1 95 ? -8.434 -3.717 6.892 1.00 94.88 95 ILE A N 1
ATOM 775 C CA . ILE A 1 95 ? -8.632 -5.139 6.594 1.00 94.88 95 ILE A CA 1
ATOM 776 C C . ILE A 1 95 ? -10.117 -5.439 6.437 1.00 94.88 95 ILE A C 1
ATOM 778 O O . ILE A 1 95 ? -10.535 -5.981 5.411 1.00 94.88 95 ILE A O 1
ATOM 782 N N . GLU A 1 96 ? -10.903 -5.018 7.426 1.00 94.62 96 GLU A N 1
ATOM 783 C CA . GLU A 1 96 ? -12.330 -5.305 7.527 1.00 94.62 96 GLU A CA 1
ATOM 784 C C . GLU A 1 96 ? -13.079 -4.100 8.101 1.00 94.62 96 GLU A C 1
ATOM 786 O O . GLU A 1 96 ? -12.582 -3.393 8.984 1.00 94.62 96 GLU A O 1
ATOM 791 N N . GLU A 1 97 ? -14.281 -3.863 7.584 1.00 94.75 97 GLU A N 1
ATOM 792 C CA . GLU A 1 97 ? -15.191 -2.826 8.055 1.00 94.75 97 GLU A CA 1
ATOM 793 C C . GLU A 1 97 ? -16.596 -3.421 8.193 1.00 94.75 97 GLU A C 1
ATOM 795 O O . GLU A 1 97 ? -17.255 -3.707 7.196 1.00 94.75 97 GLU A O 1
ATOM 800 N N . ASP A 1 98 ? -17.048 -3.563 9.436 1.00 94.00 98 ASP A N 1
ATOM 801 C CA . ASP A 1 98 ? -18.393 -4.016 9.796 1.00 94.00 98 ASP A CA 1
ATOM 802 C C . ASP A 1 98 ? -19.305 -2.819 10.109 1.00 94.00 98 ASP A C 1
ATOM 804 O O . ASP A 1 98 ? -18.891 -1.656 10.066 1.00 94.00 98 ASP A O 1
ATOM 808 N N . GLN A 1 99 ? -20.563 -3.082 10.477 1.00 92.69 99 GLN A N 1
ATOM 809 C CA . GLN A 1 99 ? -21.498 -2.037 10.913 1.00 92.69 99 GLN A CA 1
ATOM 810 C C . GLN A 1 99 ? -21.021 -1.303 12.176 1.00 92.69 99 GLN A C 1
ATOM 812 O O . GLN A 1 99 ? -21.085 -0.076 12.209 1.00 92.69 99 GLN A O 1
ATOM 817 N N . ASP A 1 100 ? -20.462 -2.027 13.153 1.00 95.00 100 ASP A N 1
ATOM 818 C CA . ASP A 1 100 ? -20.122 -1.474 14.476 1.00 95.00 100 ASP A CA 1
ATOM 819 C C . ASP A 1 100 ? -18.618 -1.337 14.739 1.00 95.00 100 ASP A C 1
ATOM 821 O O . ASP A 1 100 ? -18.203 -0.662 15.685 1.00 95.00 100 ASP A O 1
ATOM 825 N N . ARG A 1 101 ? -17.776 -1.965 13.916 1.00 95.38 101 ARG A N 1
ATOM 826 C CA . ARG A 1 101 ? -16.330 -2.058 14.152 1.00 95.38 101 ARG A CA 1
ATOM 827 C C . ARG A 1 101 ? -15.518 -1.977 12.870 1.00 95.38 101 ARG A C 1
ATOM 829 O O . ARG A 1 101 ? -16.031 -2.189 11.774 1.00 95.38 101 ARG A O 1
ATOM 836 N N . LEU A 1 102 ? -14.240 -1.668 13.026 1.00 95.25 102 LEU A N 1
ATOM 837 C CA . LEU A 1 102 ? -13.241 -1.724 11.969 1.00 95.25 102 LEU A CA 1
ATOM 838 C C . LEU A 1 102 ? -11.981 -2.428 12.462 1.00 95.25 102 LEU A C 1
ATOM 840 O O . LEU A 1 102 ? -11.606 -2.303 13.630 1.00 95.25 102 LEU A O 1
ATOM 844 N N . ILE A 1 103 ? -11.341 -3.169 11.564 1.00 96.50 103 ILE A N 1
ATOM 845 C CA . ILE A 1 103 ? -10.099 -3.890 11.833 1.00 96.50 103 ILE A CA 1
ATOM 846 C C . ILE A 1 103 ? -8.995 -3.264 10.986 1.00 96.50 103 ILE A C 1
ATOM 848 O O . ILE A 1 103 ? -9.038 -3.303 9.752 1.00 96.50 103 ILE A O 1
ATOM 852 N N . LEU A 1 104 ? -7.998 -2.691 11.660 1.00 96.44 104 LEU A N 1
ATOM 853 C CA . LEU A 1 104 ? -6.813 -2.108 11.033 1.00 96.44 104 LEU A CA 1
ATOM 854 C C . LEU A 1 104 ? -5.593 -2.984 11.296 1.00 96.44 104 LEU A C 1
ATOM 856 O O . LEU A 1 104 ? -5.332 -3.359 12.437 1.00 96.44 104 LEU A O 1
ATOM 860 N N . GLN A 1 105 ? -4.799 -3.253 10.265 1.00 95.25 105 GLN A N 1
ATOM 861 C CA . GLN A 1 105 ? -3.470 -3.832 10.425 1.00 95.25 105 GLN A CA 1
ATOM 862 C C . GLN A 1 105 ? -2.448 -2.706 10.609 1.00 95.25 105 GLN A C 1
ATOM 864 O O . GLN A 1 105 ? -2.137 -1.971 9.671 1.00 95.25 105 GLN A O 1
ATOM 869 N N . SER A 1 106 ? -1.934 -2.568 11.827 1.00 92.69 106 SER A N 1
ATOM 870 C CA . SER A 1 106 ? -0.859 -1.637 12.182 1.00 92.69 106 SER A CA 1
ATOM 871 C C . SER A 1 106 ? 0.492 -2.356 12.255 1.00 92.69 106 SER A C 1
ATOM 873 O O . SER A 1 106 ? 0.564 -3.582 12.155 1.00 92.69 106 SER A O 1
ATOM 875 N N . GLN A 1 107 ? 1.568 -1.606 12.507 1.00 87.25 107 GLN A N 1
ATOM 876 C CA . GLN A 1 107 ? 2.892 -2.185 12.771 1.00 87.25 107 GLN A CA 1
ATOM 877 C C . GLN A 1 107 ? 2.920 -3.080 14.023 1.00 87.25 107 GLN A C 1
ATOM 879 O O . GLN A 1 107 ? 3.724 -4.003 14.095 1.00 87.25 107 GLN A O 1
ATOM 884 N N . LEU A 1 108 ? 2.028 -2.839 14.992 1.00 88.69 108 LEU A N 1
ATOM 885 C CA . LEU A 1 108 ? 1.916 -3.624 16.228 1.00 88.69 108 LEU A CA 1
ATOM 886 C C . LEU A 1 108 ? 0.985 -4.842 16.083 1.00 88.69 108 LEU A C 1
ATOM 888 O O . LEU A 1 108 ? 0.795 -5.586 17.041 1.00 88.69 108 LEU A O 1
ATOM 892 N N . GLY A 1 109 ? 0.390 -5.042 14.904 1.00 93.69 109 GLY A N 1
ATOM 893 C CA . GLY A 1 109 ? -0.586 -6.096 14.634 1.00 93.69 109 GLY A CA 1
ATOM 894 C C . GLY A 1 109 ? -1.988 -5.557 14.349 1.00 93.69 109 GLY A C 1
ATOM 895 O O . GLY A 1 109 ? -2.170 -4.388 13.992 1.00 93.69 109 GLY A O 1
ATOM 896 N N . PHE A 1 110 ? -2.985 -6.433 14.473 1.00 96.06 110 PHE A N 1
ATOM 897 C CA . PHE A 1 110 ? -4.384 -6.120 14.185 1.00 96.06 110 PHE A CA 1
ATOM 898 C C . PHE A 1 110 ? -5.043 -5.397 15.360 1.00 96.06 110 PHE A C 1
ATOM 900 O O . PHE A 1 110 ? -5.009 -5.869 16.495 1.00 96.06 110 PHE A O 1
ATOM 907 N N . ILE A 1 111 ? -5.676 -4.265 15.071 1.00 95.44 111 ILE A N 1
ATOM 908 C CA . ILE A 1 111 ? -6.380 -3.438 16.046 1.00 95.44 111 ILE A CA 1
ATOM 909 C C . ILE A 1 111 ? -7.858 -3.424 15.674 1.00 95.44 111 ILE A C 1
ATOM 911 O O . ILE A 1 111 ? -8.225 -3.003 14.577 1.00 95.44 111 ILE A O 1
ATOM 915 N N . ASN A 1 112 ? -8.699 -3.864 16.607 1.00 95.88 112 ASN A N 1
ATOM 916 C CA . ASN A 1 112 ? -10.149 -3.779 16.494 1.00 95.88 112 ASN A CA 1
ATOM 917 C C . ASN A 1 112 ? -10.632 -2.479 17.149 1.00 95.88 112 ASN A C 1
ATOM 919 O O . ASN A 1 112 ? -10.348 -2.224 18.321 1.00 95.88 112 ASN A O 1
ATOM 923 N N . VAL A 1 113 ? -11.333 -1.648 16.384 1.00 94.94 113 VAL A N 1
ATOM 924 C CA . VAL A 1 113 ? -11.824 -0.344 16.824 1.00 94.94 113 VAL A CA 1
ATOM 925 C C . VAL A 1 113 ? -13.336 -0.302 16.666 1.00 94.94 113 VAL A C 1
ATOM 927 O O . VAL A 1 113 ? -13.864 -0.434 15.566 1.00 94.94 113 VAL A O 1
ATOM 930 N N . GLU A 1 114 ? -14.043 -0.054 17.763 1.00 95.75 114 GLU A N 1
ATOM 931 C CA . GLU A 1 114 ? -15.479 0.225 17.725 1.00 95.75 114 GLU A CA 1
ATOM 932 C C . GLU A 1 114 ? -15.739 1.596 17.090 1.00 95.75 114 GLU A C 1
ATOM 934 O O . GLU A 1 114 ? -15.157 2.606 17.501 1.00 95.75 114 GLU A O 1
ATOM 939 N N . LYS A 1 115 ? -16.670 1.660 16.134 1.00 94.56 115 LYS A N 1
ATOM 940 C CA . LYS A 1 115 ? -17.039 2.902 15.439 1.00 94.56 115 LYS A CA 1
ATOM 941 C C . LYS A 1 115 ? -17.612 3.960 16.384 1.00 94.56 115 LYS A C 1
ATOM 943 O O . LYS A 1 115 ? -17.417 5.151 16.158 1.00 94.56 115 LYS A O 1
ATOM 948 N N . SER A 1 116 ? -18.224 3.541 17.493 1.00 95.06 116 SER A N 1
ATOM 949 C CA . SER A 1 116 ? -18.714 4.424 18.563 1.00 95.06 116 SER A CA 1
ATOM 950 C C . SER A 1 116 ? -17.606 5.261 19.223 1.00 95.06 116 SER A C 1
ATOM 952 O O . SER A 1 116 ? -17.868 6.363 19.710 1.00 95.06 116 SER A O 1
ATOM 954 N N . LYS A 1 117 ? -16.361 4.764 19.222 1.00 94.62 117 LYS A N 1
ATOM 955 C CA . LYS A 1 117 ? -15.187 5.412 19.830 1.00 94.62 117 LYS A CA 1
ATOM 956 C C . LYS A 1 117 ? -14.451 6.338 18.860 1.00 94.62 117 LYS A C 1
ATOM 958 O O . LYS A 1 117 ? -13.510 7.018 19.272 1.00 94.62 117 LYS A O 1
ATOM 963 N N . ILE A 1 118 ? -14.870 6.386 17.596 1.00 95.44 118 ILE A N 1
ATOM 964 C CA . ILE A 1 118 ? -14.243 7.189 16.547 1.00 95.44 118 ILE A CA 1
ATOM 965 C C . ILE A 1 118 ? -14.801 8.610 16.579 1.00 95.44 118 ILE A C 1
ATOM 967 O O . ILE A 1 118 ? -16.004 8.830 16.714 1.00 95.44 118 ILE A O 1
ATOM 971 N N . GLU A 1 119 ? -13.903 9.580 16.459 1.00 95.38 119 GLU A N 1
ATOM 972 C CA . GLU A 1 119 ? -14.231 10.990 16.257 1.00 95.38 119 GLU A CA 1
ATOM 973 C C . GLU A 1 119 ? -14.156 11.350 14.769 1.00 95.38 119 GLU A C 1
ATOM 975 O O . GLU A 1 119 ? -15.091 11.917 14.211 1.00 95.38 119 GLU A O 1
ATOM 980 N N . LYS A 1 120 ? -13.049 10.988 14.109 1.00 94.38 120 LYS A N 1
ATOM 981 C CA . LYS A 1 120 ? -12.819 11.242 12.683 1.00 94.38 120 LYS A CA 1
ATOM 982 C C . LYS A 1 120 ? -12.138 10.036 12.049 1.00 94.38 120 LYS A C 1
ATOM 984 O O . LYS A 1 120 ? -11.253 9.437 12.655 1.00 94.38 120 LYS A O 1
ATOM 989 N N . SER A 1 121 ? -12.505 9.702 10.816 1.00 94.06 121 SER A N 1
ATOM 990 C CA . SER A 1 121 ? -11.835 8.648 10.053 1.00 94.06 121 SER A CA 1
ATOM 991 C C . SER A 1 121 ? -11.509 9.102 8.633 1.00 94.06 121 SER A C 1
ATOM 993 O O . SER A 1 121 ? -12.305 9.772 7.979 1.00 94.06 121 SER A O 1
ATOM 995 N N . GLU A 1 122 ? -10.314 8.742 8.187 1.00 94.81 122 GLU A N 1
ATOM 996 C CA . GLU A 1 122 ? -9.786 8.897 6.834 1.00 94.81 122 GLU A CA 1
ATOM 997 C C . GLU A 1 122 ? -9.428 7.479 6.372 1.00 94.81 122 GLU A C 1
ATOM 999 O O . GLU A 1 122 ? -8.294 7.022 6.514 1.00 94.81 122 GLU A O 1
ATOM 1004 N N . LEU A 1 123 ? -10.451 6.723 5.957 1.00 93.62 123 LEU A N 1
ATOM 1005 C CA . LEU A 1 123 ? -10.308 5.318 5.576 1.00 93.62 123 LEU A CA 1
ATOM 1006 C C . LEU A 1 123 ? -10.010 5.195 4.085 1.00 93.62 123 LEU A C 1
ATOM 1008 O O . LEU A 1 123 ? -10.804 5.644 3.255 1.00 93.62 123 LEU A O 1
ATOM 1012 N N . ASN A 1 124 ? -8.912 4.523 3.759 1.00 92.25 124 ASN A N 1
ATOM 1013 C CA . ASN A 1 124 ? -8.616 4.103 2.402 1.00 92.25 124 ASN A CA 1
ATOM 1014 C C . ASN A 1 124 ? -9.285 2.746 2.141 1.00 92.25 124 ASN A C 1
ATOM 1016 O O . ASN A 1 124 ? -8.871 1.713 2.666 1.00 92.25 124 ASN A O 1
ATOM 1020 N N . ARG A 1 125 ? -10.374 2.782 1.368 1.00 92.25 125 ARG A N 1
ATOM 1021 C CA . ARG A 1 125 ? -11.161 1.600 0.979 1.00 92.25 125 ARG A CA 1
ATOM 1022 C C . ARG A 1 125 ? -10.796 1.081 -0.405 1.00 92.25 125 ARG A C 1
ATOM 1024 O O . ARG A 1 125 ? -11.290 0.029 -0.805 1.00 92.25 125 ARG A O 1
ATOM 1031 N N . GLU A 1 126 ? -9.985 1.832 -1.142 1.00 91.06 126 GLU A N 1
ATOM 1032 C CA . GLU A 1 126 ? -9.564 1.434 -2.470 1.00 91.06 126 GLU A CA 1
ATOM 1033 C C . GLU A 1 126 ? -8.580 0.270 -2.344 1.00 91.06 126 GLU A C 1
ATOM 1035 O O . GLU A 1 126 ? -7.630 0.302 -1.561 1.00 91.06 126 GLU A O 1
ATOM 1040 N N . LYS A 1 127 ? -8.848 -0.791 -3.098 1.00 88.75 127 LYS A N 1
ATOM 1041 C CA . LYS A 1 127 ? -8.007 -1.984 -3.167 1.00 88.75 127 LYS A CA 1
ATOM 1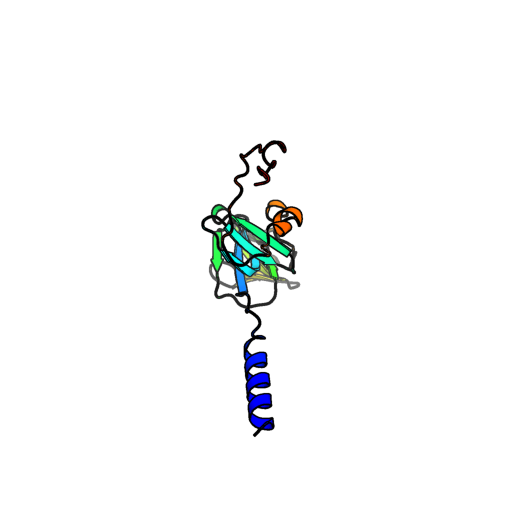042 C C . LYS A 1 127 ? -7.612 -2.196 -4.615 1.00 88.75 127 LYS A C 1
ATOM 1044 O O . LYS A 1 127 ? -8.405 -1.913 -5.513 1.00 88.75 127 LYS A O 1
ATOM 1049 N N . ASN A 1 128 ? -6.425 -2.750 -4.834 1.00 91.50 128 ASN A N 1
ATOM 1050 C CA . ASN A 1 128 ? -5.930 -3.112 -6.166 1.00 91.50 128 ASN A CA 1
ATOM 1051 C C . ASN A 1 128 ? -5.779 -1.923 -7.136 1.00 91.50 128 ASN A C 1
ATOM 1053 O O . ASN A 1 128 ? -5.827 -2.111 -8.353 1.00 91.50 128 ASN A O 1
ATOM 1057 N N . PHE A 1 129 ? -5.571 -0.715 -6.609 1.00 94.06 129 PHE A N 1
ATOM 1058 C CA . PHE A 1 129 ? -5.169 0.451 -7.390 1.00 94.06 129 PHE A CA 1
ATOM 1059 C C . PHE A 1 129 ? -3.729 0.306 -7.918 1.00 94.06 129 PHE A C 1
ATOM 1061 O O . PHE A 1 129 ? -2.886 -0.314 -7.260 1.00 94.06 129 PHE A O 1
ATOM 1068 N N . PRO A 1 130 ? -3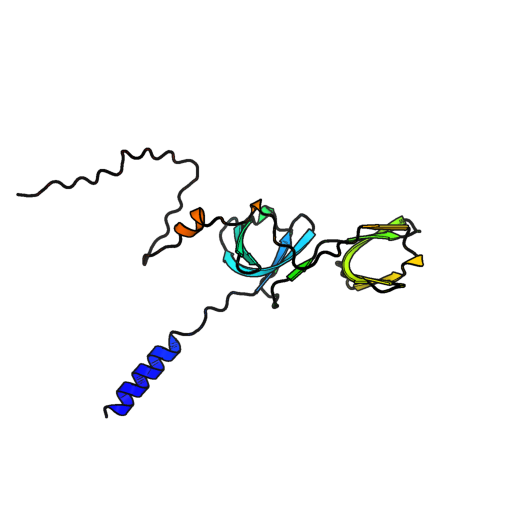.415 0.856 -9.104 1.00 93.88 130 PRO A N 1
ATOM 1069 C CA . PRO A 1 130 ? -2.084 0.748 -9.689 1.00 93.88 130 PRO A CA 1
ATOM 1070 C C . PRO A 1 130 ? -1.065 1.654 -8.975 1.00 93.88 130 PRO A C 1
ATOM 1072 O O . PRO A 1 130 ? -1.440 2.719 -8.474 1.00 93.88 130 PRO A O 1
ATOM 1075 N N . PRO A 1 131 ? 0.235 1.301 -8.994 1.00 94.00 131 PRO A N 1
ATOM 1076 C CA . PRO A 1 131 ? 1.298 2.213 -8.587 1.00 94.00 131 PRO A CA 1
ATOM 1077 C C . PRO A 1 131 ? 1.258 3.552 -9.350 1.00 94.00 131 PRO A C 1
ATOM 1079 O O . PRO A 1 131 ? 0.739 3.620 -10.474 1.00 94.00 131 PRO A O 1
ATOM 1082 N N . PRO A 1 132 ? 1.838 4.632 -8.790 1.00 93.44 132 PRO A N 1
ATOM 1083 C CA . PRO A 1 132 ? 1.851 5.944 -9.428 1.00 93.44 132 PRO A CA 1
ATOM 1084 C C . PRO A 1 132 ? 2.382 5.915 -10.866 1.00 93.44 132 PRO A C 1
ATOM 1086 O O . PRO A 1 132 ? 3.452 5.374 -11.146 1.00 93.44 132 PRO A O 1
ATOM 1089 N N . LYS A 1 133 ? 1.674 6.595 -11.779 1.00 91.62 133 LYS A N 1
ATOM 1090 C CA . LYS A 1 133 ? 2.018 6.645 -13.214 1.00 91.62 133 LYS A CA 1
ATOM 1091 C C . LYS A 1 133 ? 3.437 7.150 -13.497 1.00 91.62 133 LYS A C 1
ATOM 1093 O O . LYS A 1 133 ? 3.985 6.796 -14.530 1.00 91.62 133 LYS A O 1
ATOM 1098 N N . LYS A 1 134 ? 4.040 7.934 -12.590 1.00 91.38 134 LYS A N 1
ATOM 1099 C CA . LYS A 1 134 ? 5.435 8.403 -12.712 1.00 91.38 134 LYS A CA 1
ATOM 1100 C C . LYS A 1 134 ? 6.457 7.265 -12.791 1.00 91.38 134 LYS A C 1
ATOM 1102 O O . LYS A 1 134 ? 7.539 7.474 -13.322 1.00 91.38 134 LYS A O 1
ATOM 1107 N N . TYR A 1 135 ? 6.116 6.083 -12.279 1.00 92.00 135 TYR A N 1
ATOM 1108 C CA . TYR A 1 135 ? 6.975 4.903 -12.341 1.00 92.00 135 TYR A CA 1
ATOM 1109 C C . TYR A 1 135 ? 6.658 3.997 -13.532 1.00 92.00 135 TYR A C 1
ATOM 1111 O O . TYR A 1 135 ? 7.406 3.057 -13.781 1.00 92.00 135 TYR A O 1
ATOM 1119 N N . LEU A 1 136 ? 5.546 4.222 -14.240 1.00 92.94 136 LEU A N 1
ATOM 1120 C CA . LEU A 1 136 ? 5.102 3.343 -15.318 1.00 92.94 136 LEU A CA 1
ATOM 1121 C C . LEU A 1 136 ? 6.105 3.387 -16.473 1.00 92.94 136 LEU A C 1
ATOM 1123 O O . LEU A 1 136 ? 6.354 4.447 -17.051 1.00 92.94 136 LEU A O 1
ATOM 1127 N N . VAL A 1 137 ? 6.637 2.224 -16.842 1.00 88.62 137 VAL A N 1
ATOM 1128 C CA . VAL A 1 137 ? 7.518 2.098 -18.001 1.00 88.62 137 VAL A CA 1
ATOM 1129 C C . VAL A 1 137 ? 6.651 2.166 -19.256 1.00 88.62 137 VAL A C 1
ATOM 1131 O O . VAL A 1 137 ? 5.819 1.296 -19.511 1.00 88.62 137 VAL A O 1
ATOM 1134 N N . SER A 1 138 ? 6.801 3.239 -20.031 1.00 73.56 138 SER A N 1
ATOM 1135 C CA . SER A 1 138 ? 6.125 3.361 -21.326 1.00 73.56 138 SER A CA 1
ATOM 1136 C C . SER A 1 138 ? 6.773 2.441 -22.368 1.00 73.56 138 SER A C 1
ATOM 1138 O O . SER A 1 138 ? 7.968 2.148 -22.303 1.00 73.56 138 SER A O 1
ATOM 1140 N N . SER A 1 139 ? 5.999 1.995 -23.362 1.00 55.00 139 SER A N 1
ATOM 1141 C CA . SER A 1 139 ? 6.441 1.022 -24.375 1.00 55.00 139 SER A CA 1
ATOM 1142 C C . SER A 1 139 ? 7.637 1.471 -25.233 1.00 55.00 139 SER A C 1
ATOM 1144 O O . SER A 1 139 ? 8.273 0.650 -25.888 1.00 55.00 139 SER A O 1
ATOM 1146 N N . LEU A 1 140 ? 7.983 2.762 -25.230 1.00 50.09 140 LEU A N 1
ATOM 1147 C CA . LEU A 1 140 ? 9.167 3.272 -25.926 1.00 50.09 140 LEU A CA 1
ATOM 1148 C C . LEU A 1 140 ? 10.471 2.945 -25.181 1.00 50.09 140 LEU A C 1
ATOM 1150 O O . LEU A 1 140 ? 11.488 2.716 -25.828 1.00 50.09 140 LEU A O 1
ATOM 1154 N N . GLU A 1 141 ? 10.447 2.836 -23.848 1.00 52.59 141 GLU A N 1
ATOM 1155 C CA . GLU A 1 141 ? 11.588 2.309 -23.082 1.00 52.59 141 GLU A CA 1
ATOM 1156 C C . GLU A 1 141 ? 11.673 0.777 -23.153 1.00 52.59 141 GLU A C 1
ATOM 1158 O O . GLU A 1 141 ? 12.773 0.227 -23.084 1.00 52.59 141 GLU A O 1
ATOM 1163 N N . SER A 1 142 ? 10.544 0.079 -23.343 1.00 44.59 142 SER A N 1
ATOM 1164 C CA . SER A 1 142 ? 10.523 -1.387 -23.483 1.00 44.59 142 SER A CA 1
ATOM 1165 C C . SER A 1 142 ? 11.065 -1.885 -24.828 1.00 44.59 142 SER A C 1
ATOM 1167 O O . SER A 1 142 ? 11.373 -3.064 -24.960 1.00 44.59 142 SER A O 1
ATOM 1169 N N . LEU A 1 143 ? 11.220 -1.015 -25.834 1.00 47.38 143 LEU A N 1
ATOM 1170 C CA . LEU A 1 143 ? 11.909 -1.368 -27.084 1.00 47.38 143 LEU A CA 1
ATOM 1171 C C . LEU A 1 143 ? 13.427 -1.541 -26.902 1.00 47.38 143 LEU A C 1
ATOM 1173 O O . LEU A 1 143 ? 14.070 -2.129 -27.766 1.00 47.38 143 LEU A O 1
ATOM 1177 N N . ASN A 1 144 ? 13.997 -1.114 -25.768 1.00 46.75 144 ASN A N 1
ATOM 1178 C CA . ASN A 1 144 ? 15.379 -1.446 -25.409 1.00 46.75 144 ASN A CA 1
ATOM 1179 C C . ASN A 1 144 ? 15.527 -2.873 -24.844 1.00 46.75 144 ASN A C 1
ATOM 1181 O O . ASN A 1 144 ? 16.628 -3.269 -24.456 1.00 46.75 144 ASN A O 1
ATOM 1185 N N . THR A 1 145 ? 14.461 -3.684 -24.834 1.00 41.62 145 THR A N 1
ATOM 1186 C CA . THR A 1 145 ? 14.548 -5.130 -24.593 1.00 41.62 145 THR A CA 1
ATOM 1187 C C . THR A 1 145 ? 15.129 -5.842 -25.821 1.00 41.62 145 THR A C 1
ATOM 1189 O O . THR A 1 145 ? 14.434 -6.439 -26.633 1.00 41.62 145 THR A O 1
ATOM 1192 N N . PHE A 1 146 ? 16.448 -5.723 -25.946 1.00 44.94 146 PHE A N 1
ATOM 1193 C CA . PHE A 1 146 ? 17.390 -6.812 -26.201 1.00 44.94 146 PHE A CA 1
ATOM 1194 C C . PHE A 1 146 ? 16.866 -8.018 -27.010 1.00 44.94 146 PHE A C 1
ATOM 1196 O O . PHE A 1 146 ? 16.537 -9.070 -26.465 1.00 44.94 146 PHE A O 1
ATOM 1203 N N . LEU A 1 147 ? 16.906 -7.906 -28.339 1.00 42.38 147 LEU A N 1
ATOM 1204 C CA . LEU A 1 147 ? 17.173 -9.058 -29.202 1.00 42.38 147 LEU A CA 1
ATOM 1205 C C . LEU A 1 147 ? 18.678 -9.089 -29.474 1.00 42.38 147 LEU A C 1
ATOM 1207 O O . LEU A 1 147 ? 19.171 -8.409 -30.368 1.00 42.38 147 LEU A O 1
ATOM 1211 N N . GLY A 1 148 ? 19.419 -9.858 -28.683 1.00 35.00 148 GLY A N 1
ATOM 1212 C CA . GLY A 1 148 ? 20.837 -10.087 -28.938 1.00 35.00 148 GLY A CA 1
ATOM 1213 C C . GLY A 1 148 ? 21.519 -10.764 -27.765 1.00 35.00 148 GLY A C 1
ATOM 1214 O O . GLY A 1 148 ? 21.454 -10.299 -26.637 1.00 35.00 148 GLY A O 1
ATOM 1215 N N . LEU A 1 149 ? 22.176 -11.887 -28.010 1.00 41.38 149 LEU A N 1
ATOM 1216 C CA . LEU A 1 149 ? 23.079 -12.491 -27.042 1.00 41.38 149 LEU A CA 1
ATOM 1217 C C . LEU A 1 149 ? 24.223 -11.492 -26.761 1.00 41.38 149 LEU A C 1
ATOM 1219 O O . LEU A 1 149 ? 25.071 -11.291 -27.621 1.00 41.38 149 LEU A O 1
ATOM 1223 N N . GLY A 1 150 ? 24.248 -10.877 -25.573 1.00 40.34 150 GLY A N 1
ATOM 1224 C CA . GLY A 1 150 ? 25.414 -10.151 -25.045 1.00 40.34 150 GLY A CA 1
ATOM 1225 C C . GLY A 1 150 ? 25.319 -8.615 -24.998 1.00 40.34 150 GLY A C 1
ATOM 1226 O O . GLY A 1 150 ? 25.100 -7.957 -26.004 1.00 40.34 150 GLY A O 1
ATOM 1227 N N . TYR A 1 151 ? 25.584 -8.076 -23.800 1.00 35.69 151 TYR A N 1
ATOM 1228 C CA . TYR A 1 151 ? 25.973 -6.692 -23.462 1.00 35.69 151 TYR A CA 1
ATOM 1229 C C . TYR A 1 151 ? 24.976 -5.546 -23.709 1.00 35.69 151 TYR A C 1
ATOM 1231 O O . TYR A 1 151 ? 25.036 -4.832 -24.706 1.00 35.69 151 TYR A O 1
ATOM 1239 N N . GLY A 1 152 ? 24.121 -5.282 -22.714 1.00 38.56 152 GLY A N 1
ATOM 1240 C CA . GLY A 1 152 ? 23.334 -4.050 -22.634 1.00 38.56 152 GLY A CA 1
ATOM 1241 C C . GLY A 1 152 ? 24.199 -2.821 -22.358 1.00 38.56 152 GLY A C 1
ATOM 1242 O O . GLY A 1 152 ? 24.785 -2.701 -21.286 1.00 38.56 152 GLY A O 1
ATOM 1243 N N . ILE A 1 153 ? 24.256 -1.896 -23.317 1.00 39.44 153 ILE A N 1
ATOM 1244 C CA . ILE A 1 153 ? 24.814 -0.548 -23.148 1.00 39.44 153 ILE A CA 1
ATOM 1245 C C . ILE A 1 153 ? 23.712 0.415 -22.685 1.00 39.44 153 ILE A C 1
ATOM 1247 O O . ILE A 1 153 ? 22.700 0.597 -23.359 1.00 39.44 153 ILE A O 1
ATOM 1251 N N . TYR A 1 154 ? 23.922 1.042 -21.526 1.00 40.66 154 TYR A N 1
ATOM 1252 C CA . TYR A 1 154 ? 23.065 2.094 -20.973 1.00 40.66 154 TYR A CA 1
ATOM 1253 C C . TYR A 1 154 ? 23.202 3.389 -21.786 1.00 40.66 154 TYR A C 1
ATOM 1255 O O . TYR A 1 154 ? 24.309 3.903 -21.955 1.00 40.66 154 TYR A O 1
ATOM 1263 N N . ARG A 1 155 ? 22.081 3.973 -22.230 1.00 39.28 155 ARG A N 1
ATOM 1264 C CA . ARG A 1 155 ? 22.054 5.324 -22.814 1.00 39.28 155 ARG A CA 1
ATOM 1265 C C . ARG A 1 155 ? 21.651 6.326 -21.728 1.00 39.28 155 ARG A C 1
ATOM 1267 O O . ARG A 1 155 ? 20.502 6.359 -21.302 1.00 39.28 155 ARG A O 1
ATOM 1274 N N . SER A 1 156 ? 22.621 7.104 -21.250 1.00 33.88 156 SER A N 1
ATOM 1275 C CA . SER A 1 156 ? 22.399 8.218 -20.317 1.00 33.88 156 SER A CA 1
ATOM 1276 C C . SER A 1 156 ? 21.526 9.302 -20.975 1.00 33.88 156 SER A C 1
ATOM 1278 O O . SER A 1 156 ? 21.743 9.595 -22.153 1.00 33.88 156 SER A O 1
ATOM 1280 N N . PRO A 1 157 ? 20.585 9.939 -20.251 1.00 44.00 157 PRO A N 1
ATOM 1281 C CA . PRO A 1 157 ? 19.6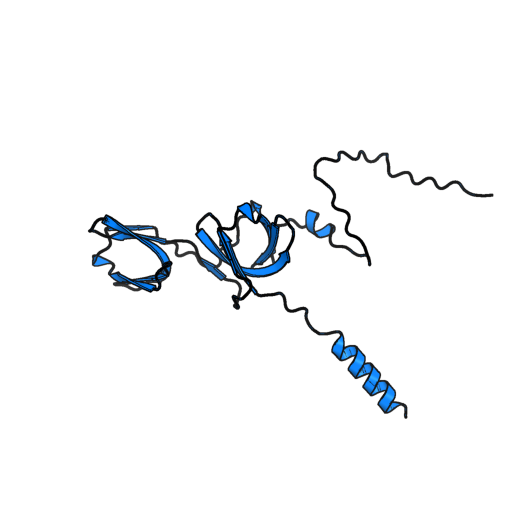83 10.957 -20.804 1.00 44.00 157 PRO A CA 1
ATOM 1282 C C . PRO A 1 157 ? 20.366 12.272 -21.238 1.00 44.00 157 PRO A C 1
ATOM 1284 O O . PRO A 1 157 ? 19.686 13.164 -21.724 1.00 44.00 157 PRO A O 1
ATOM 1287 N N . ASN A 1 158 ? 21.692 12.398 -21.103 1.00 38.94 158 ASN A N 1
ATOM 1288 C CA . ASN A 1 158 ? 22.459 13.601 -21.463 1.00 38.94 158 ASN A CA 1
ATOM 1289 C C . ASN A 1 158 ? 23.234 13.509 -22.796 1.00 38.94 158 ASN A C 1
ATOM 1291 O O . ASN A 1 158 ? 24.145 14.301 -23.024 1.00 38.94 158 ASN A O 1
ATOM 1295 N N . LEU A 1 159 ? 22.924 12.557 -23.682 1.00 40.66 159 LEU A N 1
ATOM 1296 C CA . LEU A 1 159 ? 23.571 12.464 -24.998 1.00 40.66 159 LEU A CA 1
ATOM 1297 C C . LEU A 1 159 ? 22.630 12.908 -26.126 1.00 40.66 159 LEU A C 1
ATOM 1299 O O . LEU A 1 159 ? 21.893 12.095 -26.686 1.00 40.66 159 LEU A O 1
ATOM 1303 N N . ASP A 1 160 ? 22.731 14.186 -26.502 1.00 40.38 160 ASP A N 1
ATOM 1304 C CA . ASP A 1 160 ? 22.285 14.693 -27.804 1.00 40.38 160 ASP A CA 1
ATOM 1305 C C . ASP A 1 160 ? 23.197 14.116 -28.895 1.00 40.38 160 ASP A C 1
ATOM 1307 O O . ASP A 1 160 ? 24.204 14.703 -29.294 1.00 40.38 160 ASP A O 1
ATOM 1311 N N . ILE A 1 161 ? 22.873 12.912 -29.362 1.00 45.81 161 ILE A N 1
ATOM 1312 C CA . ILE A 1 161 ? 23.518 12.343 -30.546 1.00 45.81 161 ILE A CA 1
ATOM 1313 C C . ILE A 1 161 ? 22.690 12.782 -31.747 1.00 45.81 161 ILE A C 1
ATOM 1315 O O . ILE A 1 161 ? 21.633 12.220 -32.034 1.00 45.81 161 ILE A O 1
ATOM 1319 N N . THR A 1 162 ? 23.156 13.823 -32.429 1.00 37.31 162 THR A N 1
ATOM 1320 C CA . THR A 1 162 ? 22.613 14.232 -33.723 1.00 37.31 162 THR A CA 1
ATOM 1321 C C . THR A 1 162 ? 22.805 13.096 -34.738 1.00 37.31 162 THR A C 1
ATOM 1323 O O . THR A 1 162 ? 23.848 12.444 -34.775 1.00 37.31 162 THR A O 1
ATOM 1326 N N . LEU A 1 163 ? 21.780 12.847 -35.563 1.00 36.91 163 LEU A N 1
ATOM 1327 C CA . LEU A 1 163 ? 21.639 11.742 -36.535 1.00 36.91 163 LEU A CA 1
ATOM 1328 C C . LEU A 1 163 ? 22.781 11.584 -37.568 1.00 36.91 163 LEU A C 1
ATOM 1330 O O . LEU A 1 163 ? 22.758 10.655 -38.369 1.00 36.91 163 LEU A O 1
ATOM 1334 N N . ASN A 1 164 ? 23.798 12.443 -37.542 1.00 38.62 164 ASN A N 1
ATOM 1335 C CA . ASN A 1 164 ? 24.854 12.503 -38.550 1.00 38.62 164 ASN A CA 1
ATOM 1336 C C . ASN A 1 164 ? 26.046 11.570 -38.273 1.00 38.62 164 ASN A C 1
ATOM 1338 O O . ASN A 1 164 ? 26.940 11.479 -39.107 1.00 38.62 164 ASN A O 1
ATOM 1342 N N . GLN A 1 165 ? 26.080 10.859 -37.140 1.00 37.59 165 GLN A N 1
ATOM 1343 C CA . GLN A 1 165 ? 27.201 9.967 -36.787 1.00 37.59 165 GLN A CA 1
ATOM 1344 C C . GLN A 1 165 ? 27.003 8.488 -37.175 1.00 37.59 165 GLN A C 1
ATOM 1346 O O . GLN A 1 165 ? 27.846 7.657 -36.854 1.00 37.59 165 GLN A O 1
ATOM 1351 N N . LEU A 1 166 ? 25.927 8.146 -37.894 1.00 41.53 166 LEU A N 1
ATOM 1352 C CA . LEU A 1 166 ? 25.647 6.776 -38.361 1.00 41.53 166 LEU A CA 1
ATOM 1353 C C . LEU A 1 166 ? 26.099 6.492 -39.807 1.00 41.53 166 LEU A C 1
ATOM 1355 O O . LEU A 1 166 ? 25.628 5.537 -40.421 1.00 41.53 166 LEU A O 1
ATOM 1359 N N . TYR A 1 167 ? 27.036 7.267 -40.356 1.00 36.16 167 TYR A N 1
ATOM 1360 C CA . TYR A 1 167 ? 27.723 6.869 -41.586 1.00 36.16 167 TYR A CA 1
ATOM 1361 C C . TYR A 1 167 ? 28.885 5.935 -41.241 1.00 36.16 167 TYR A C 1
ATOM 1363 O O . TYR A 1 167 ? 30.009 6.357 -40.982 1.00 36.16 167 TYR A O 1
ATOM 1371 N N . LEU A 1 168 ? 28.579 4.637 -41.213 1.00 41.62 168 LEU A N 1
ATOM 1372 C CA . LEU A 1 168 ? 29.570 3.569 -41.287 1.00 41.62 168 LEU A CA 1
ATOM 1373 C C . LEU A 1 168 ? 30.382 3.743 -42.578 1.00 41.62 168 LEU A C 1
ATOM 1375 O O . LEU A 1 168 ? 29.841 3.634 -43.677 1.00 41.62 168 LEU A O 1
ATOM 1379 N N . ASN A 1 169 ? 31.680 4.008 -42.416 1.00 41.88 169 ASN A N 1
ATOM 1380 C CA . ASN A 1 169 ? 32.685 3.880 -43.464 1.00 41.88 169 ASN A CA 1
ATOM 1381 C 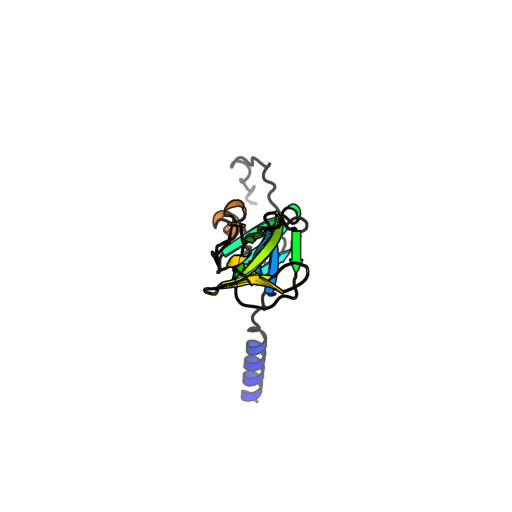C . ASN A 1 169 ? 32.640 2.455 -44.030 1.00 41.88 169 ASN A C 1
ATOM 1383 O O . ASN A 1 169 ? 33.144 1.517 -43.416 1.00 41.88 169 ASN A O 1
ATOM 1387 N N . LEU A 1 170 ? 32.038 2.305 -45.205 1.00 40.53 170 LEU A N 1
ATOM 1388 C CA . LEU A 1 170 ? 32.280 1.183 -46.100 1.00 40.53 170 LEU A CA 1
ATOM 1389 C C . LEU A 1 170 ? 33.159 1.719 -47.229 1.00 40.53 170 LEU A C 1
ATOM 1391 O O . LEU A 1 170 ? 32.657 2.231 -48.228 1.00 40.53 170 LEU A O 1
ATOM 1395 N N . GLU A 1 171 ? 34.476 1.639 -47.047 1.00 39.50 171 GLU A N 1
ATOM 1396 C CA . GLU A 1 171 ? 35.393 1.671 -48.185 1.00 39.50 171 GLU A CA 1
ATOM 1397 C C . GLU A 1 171 ? 35.256 0.345 -48.949 1.00 39.50 171 GLU A C 1
ATOM 1399 O O . GLU A 1 171 ? 35.338 -0.725 -48.337 1.00 39.50 171 GLU A O 1
ATOM 1404 N N . PRO A 1 172 ? 35.046 0.367 -50.274 1.00 38.59 172 PRO A N 1
ATOM 1405 C CA . PRO A 1 172 ? 35.160 -0.833 -51.081 1.00 38.59 172 PRO A CA 1
ATOM 1406 C C . PRO A 1 172 ? 36.643 -1.101 -51.365 1.00 38.59 172 PRO A C 1
ATOM 1408 O O . PRO A 1 172 ? 37.302 -0.331 -52.063 1.00 38.59 172 PRO A O 1
ATOM 1411 N N . HIS A 1 173 ? 37.167 -2.213 -50.849 1.00 37.62 173 HIS A N 1
ATOM 1412 C CA . HIS A 1 173 ? 38.397 -2.789 -51.383 1.00 37.62 173 HIS A CA 1
ATOM 1413 C C . HIS A 1 173 ? 38.120 -3.308 -52.802 1.00 37.62 173 HIS A C 1
ATOM 1415 O O . HIS A 1 173 ? 37.225 -4.132 -52.997 1.00 37.62 173 HIS A O 1
ATOM 1421 N N . ILE A 1 174 ? 38.868 -2.766 -53.767 1.00 44.69 174 ILE A N 1
ATOM 1422 C CA . ILE A 1 174 ? 38.992 -3.247 -55.152 1.00 44.69 174 ILE A CA 1
ATOM 1423 C C . ILE A 1 174 ? 39.862 -4.505 -55.159 1.00 44.69 174 ILE A C 1
ATOM 1425 O O . ILE A 1 174 ? 40.887 -4.495 -54.438 1.00 44.69 174 ILE A O 1
#

Organism: NCBI:txid2950025